Protein AF-A0A849QZ93-F1 (afdb_monomer)

Mean predicted aligned error: 6.98 Å

Sequence (83 aa):
LVIEYAQRMGLKGIALLAETSFPETLDIKACYAGLRKASELLGIEIDLSGIEKEARKFDEGFKKYLKEIQEKKSQEEDLSYIG

Radius of gyration: 20.71 Å; Cα contacts (8 Å, |Δi|>4): 37; chains: 1; bounding box: 50×25×57 Å

Secondary structure (DSSP, 8-state):
-HHHHHHHTT----------S-TTS--HHHHHHHHHHHHHHHT-----HHHHHHHHHHHHHHHHHHHHHHHHHHHHHHHHTT-

Structure (mmCIF, N/CA/C/O backbone):
data_AF-A0A849QZ93-F1
#
_entry.id   AF-A0A849QZ93-F1
#
loop_
_atom_site.group_PDB
_atom_site.id
_atom_site.type_symbol
_atom_site.label_atom_id
_atom_site.label_alt_id
_atom_site.label_comp_id
_atom_site.label_asym_id
_atom_site.label_entity_id
_atom_site.label_seq_id
_atom_site.pdbx_PDB_ins_code
_atom_site.Cartn_x
_atom_site.Cartn_y
_atom_site.Cartn_z
_atom_site.occupancy
_atom_site.B_iso_or_equiv
_atom_site.auth_seq_id
_atom_site.auth_comp_id
_atom_site.auth_asym_id
_atom_site.auth_atom_id
_atom_site.pdbx_PDB_model_num
ATOM 1 N N . LEU A 1 1 ? -23.213 3.483 -0.942 1.00 82.00 1 LEU A N 1
ATOM 2 C CA . LEU A 1 1 ? -24.146 2.419 -0.504 1.00 82.00 1 LEU A CA 1
ATOM 3 C C . LEU A 1 1 ? -23.683 1.680 0.759 1.00 82.00 1 LEU A C 1
ATOM 5 O O . LEU A 1 1 ? -24.409 1.727 1.737 1.00 82.00 1 LEU A O 1
ATOM 9 N N . VAL A 1 2 ? -22.504 1.034 0.794 1.00 90.75 2 VAL A N 1
ATOM 10 C CA . VAL A 1 2 ? -22.089 0.208 1.961 1.00 90.75 2 VAL A CA 1
ATOM 11 C C . VAL A 1 2 ? -21.845 1.028 3.234 1.00 90.75 2 VAL A C 1
ATOM 13 O O . VAL A 1 2 ? -22.386 0.692 4.281 1.00 90.75 2 VAL A O 1
ATOM 16 N N . ILE A 1 3 ? -21.087 2.128 3.150 1.00 92.50 3 ILE A N 1
ATOM 17 C CA . ILE A 1 3 ? -20.826 2.998 4.315 1.00 92.50 3 ILE A CA 1
ATOM 18 C C . ILE A 1 3 ? -22.125 3.615 4.852 1.00 92.50 3 ILE A C 1
ATOM 20 O O . ILE A 1 3 ? -22.352 3.645 6.056 1.00 92.50 3 ILE A O 1
ATOM 24 N N . GLU A 1 4 ? -23.009 4.043 3.952 1.00 91.75 4 GLU A N 1
ATOM 25 C CA . GLU A 1 4 ? -24.319 4.590 4.313 1.00 91.75 4 GLU A CA 1
ATOM 26 C C . GLU A 1 4 ? -25.208 3.539 4.999 1.00 91.75 4 GLU A C 1
ATOM 28 O O . GLU A 1 4 ? -25.839 3.821 6.016 1.00 91.75 4 GLU A O 1
ATOM 33 N N . TYR A 1 5 ? -25.231 2.307 4.482 1.00 94.06 5 TYR A N 1
ATOM 34 C CA . TYR A 1 5 ? -25.947 1.200 5.112 1.00 94.06 5 TYR A CA 1
ATOM 35 C C . TYR A 1 5 ? -25.395 0.892 6.510 1.00 94.06 5 TYR A C 1
ATOM 37 O O . TYR A 1 5 ? -26.166 0.761 7.459 1.00 94.06 5 TYR A O 1
ATOM 45 N N . ALA A 1 6 ? -24.068 0.849 6.658 1.00 93.81 6 ALA A N 1
ATOM 46 C CA . ALA A 1 6 ? -23.412 0.653 7.947 1.00 93.81 6 ALA A CA 1
ATOM 47 C C . ALA A 1 6 ? -23.831 1.733 8.959 1.00 93.81 6 ALA A C 1
ATOM 49 O O . ALA A 1 6 ? -24.213 1.411 10.084 1.00 93.81 6 ALA A O 1
ATOM 50 N N . GLN A 1 7 ? -23.878 2.997 8.531 1.00 94.44 7 GLN A N 1
ATOM 51 C CA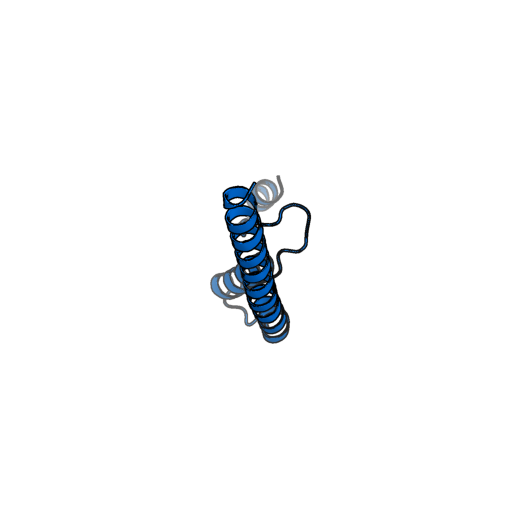 . GLN A 1 7 ? -24.330 4.107 9.368 1.00 94.44 7 GLN A CA 1
ATOM 52 C C . GLN A 1 7 ? -25.787 3.943 9.829 1.00 94.44 7 GLN A C 1
ATOM 54 O O . GLN A 1 7 ? -26.080 4.165 11.004 1.00 94.44 7 GLN A O 1
ATOM 59 N N . ARG A 1 8 ? -26.699 3.502 8.948 1.00 95.69 8 ARG A N 1
ATOM 60 C CA . ARG A 1 8 ? -28.104 3.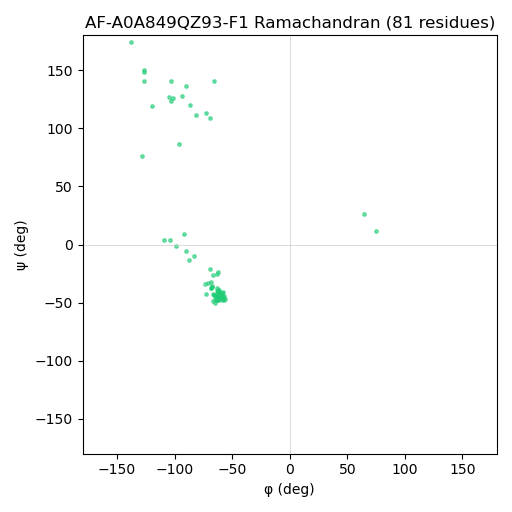211 9.312 1.00 95.69 8 ARG A CA 1
ATOM 61 C C . ARG A 1 8 ? -28.232 2.081 10.338 1.00 95.69 8 ARG A C 1
ATOM 63 O O . ARG A 1 8 ? -29.221 2.029 11.060 1.00 95.69 8 ARG A O 1
ATOM 70 N N . MET A 1 9 ? -27.233 1.205 10.418 1.00 96.50 9 MET A N 1
ATOM 71 C CA . MET A 1 9 ? -27.140 0.118 11.398 1.00 96.50 9 MET A CA 1
ATOM 72 C C . MET A 1 9 ? -26.376 0.504 12.672 1.00 96.50 9 MET A C 1
ATOM 74 O O . MET A 1 9 ? -26.087 -0.356 13.497 1.00 96.50 9 MET A O 1
ATOM 78 N N . GLY A 1 10 ? -26.040 1.7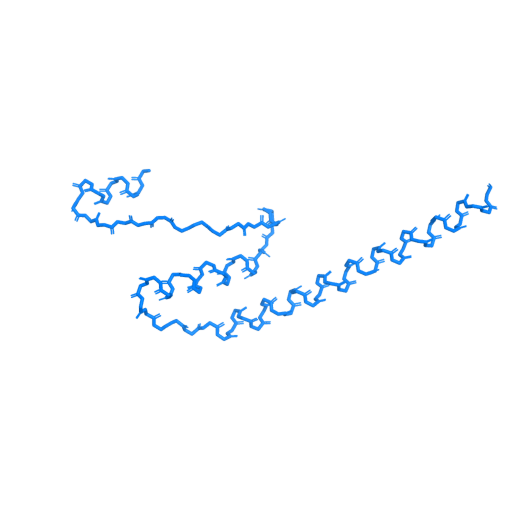86 12.852 1.00 96.12 10 GLY A N 1
ATOM 79 C CA . GLY A 1 10 ? -25.295 2.262 14.020 1.00 96.12 10 GLY A CA 1
ATOM 80 C C . GLY A 1 10 ? -23.803 1.912 13.993 1.00 96.12 10 GLY A C 1
ATOM 81 O O . GLY A 1 10 ? -23.116 2.085 14.998 1.00 96.12 10 GLY A O 1
ATOM 82 N N . LEU A 1 11 ? -23.284 1.441 12.856 1.00 95.12 11 LEU A N 1
ATOM 83 C CA . LEU A 1 11 ? -21.867 1.144 12.673 1.00 95.12 11 LEU A CA 1
ATOM 84 C C . LEU A 1 11 ? -21.131 2.377 12.147 1.00 95.12 11 LEU A C 1
ATOM 86 O O . LEU A 1 11 ? -21.579 3.053 11.220 1.00 95.12 11 LEU A O 1
ATOM 90 N N . LYS A 1 12 ? -19.952 2.647 12.713 1.00 89.62 12 LYS A N 1
ATOM 91 C CA . LYS A 1 12 ? -19.027 3.650 12.180 1.00 89.62 12 LYS A CA 1
ATOM 92 C C . LYS A 1 12 ? -18.156 2.988 11.119 1.00 89.62 12 LYS A C 1
ATOM 94 O O . LYS A 1 12 ? -17.441 2.039 11.420 1.00 89.62 12 LYS A O 1
ATOM 99 N N . GLY A 1 13 ? -18.226 3.490 9.891 1.00 89.69 13 GLY A N 1
ATOM 100 C CA . GLY A 1 13 ? -17.419 3.014 8.773 1.00 89.69 13 GLY A CA 1
ATOM 101 C C . GLY A 1 13 ? -16.664 4.158 8.113 1.00 89.69 13 GLY A C 1
ATOM 102 O O . GLY A 1 13 ? -17.139 5.292 8.094 1.00 89.69 13 GLY A O 1
ATOM 103 N N . ILE A 1 14 ? -15.503 3.844 7.550 1.00 90.94 14 ILE A N 1
ATOM 104 C CA . ILE A 1 14 ? -14.732 4.746 6.693 1.00 90.94 14 ILE A CA 1
ATOM 105 C C . ILE A 1 14 ? -14.421 4.034 5.379 1.00 90.94 14 ILE A C 1
ATOM 107 O O . ILE A 1 14 ? -14.257 2.814 5.355 1.00 90.94 14 ILE A O 1
ATOM 111 N N . ALA A 1 15 ? -14.342 4.792 4.289 1.00 92.19 15 ALA A N 1
ATOM 112 C CA . ALA A 1 15 ? -13.827 4.302 3.018 1.00 92.19 15 ALA A CA 1
ATOM 113 C C . ALA A 1 15 ? -12.410 4.844 2.826 1.00 92.19 15 ALA A C 1
ATOM 115 O O . ALA A 1 15 ? -12.199 6.055 2.864 1.00 92.19 15 ALA A O 1
ATOM 116 N N . LEU A 1 16 ? -11.453 3.942 2.628 1.00 93.44 16 LEU A N 1
ATOM 117 C CA . LEU A 1 16 ? -10.081 4.283 2.275 1.00 93.44 16 LEU A CA 1
ATOM 118 C C . LEU A 1 16 ? -9.902 4.069 0.778 1.00 93.44 16 LEU A C 1
ATOM 120 O O . LEU A 1 16 ? -10.189 2.990 0.265 1.00 93.44 16 LEU A O 1
ATOM 124 N N . LEU A 1 17 ? -9.431 5.106 0.095 1.00 93.62 17 LEU A N 1
ATOM 125 C CA . LEU A 1 17 ? -9.115 5.071 -1.325 1.00 93.62 17 LEU A CA 1
ATOM 126 C C . LEU A 1 17 ? -7.630 5.383 -1.472 1.00 93.62 17 LEU A C 1
ATOM 128 O O . LEU A 1 17 ? -7.175 6.442 -1.043 1.00 93.62 17 LEU A O 1
ATOM 132 N N . ALA A 1 18 ? -6.883 4.441 -2.039 1.00 94.25 18 ALA A N 1
ATOM 133 C CA . ALA A 1 18 ? -5.506 4.666 -2.446 1.00 94.25 18 ALA A CA 1
ATOM 134 C C . ALA A 1 18 ? -5.505 5.076 -3.920 1.00 94.25 18 ALA A C 1
ATOM 136 O O . ALA A 1 18 ? -6.104 4.398 -4.754 1.00 94.25 18 ALA A O 1
ATOM 137 N N . GLU A 1 19 ? -4.856 6.195 -4.226 1.00 93.50 19 GLU A N 1
ATOM 138 C CA . GLU A 1 19 ? -4.659 6.631 -5.604 1.00 93.50 19 GLU A CA 1
ATOM 139 C C . GLU A 1 19 ? -3.744 5.646 -6.339 1.00 93.50 19 GLU A C 1
ATOM 141 O O . GLU A 1 19 ? -2.774 5.144 -5.767 1.00 93.50 19 GLU A O 1
ATO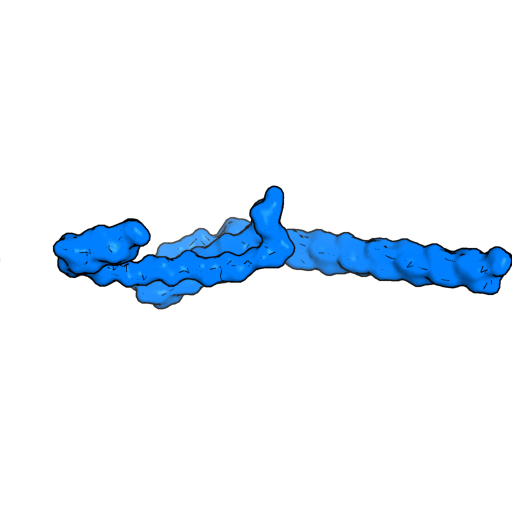M 146 N N . THR A 1 20 ? -4.060 5.373 -7.603 1.00 93.44 20 THR A N 1
ATOM 147 C CA . THR A 1 20 ? -3.258 4.514 -8.474 1.00 93.44 20 THR A CA 1
ATOM 148 C C . THR A 1 20 ? -2.913 5.238 -9.765 1.00 93.44 20 THR A C 1
ATOM 150 O O . THR A 1 20 ? -3.743 5.945 -10.336 1.00 93.44 20 THR A O 1
ATOM 153 N N . SER A 1 21 ? -1.685 5.036 -10.242 1.00 88.12 21 SER A N 1
ATOM 154 C CA . SER A 1 21 ? -1.252 5.513 -11.562 1.00 88.12 21 SER A CA 1
ATOM 155 C C . SER A 1 21 ? -1.500 4.489 -12.675 1.00 88.12 21 SER A C 1
ATOM 157 O O . SER A 1 21 ? -1.273 4.796 -13.844 1.00 88.12 21 SER A O 1
ATOM 159 N N . PHE A 1 22 ? -1.961 3.281 -12.332 1.00 87.12 22 PHE A N 1
ATOM 160 C CA . PHE A 1 22 ? -2.118 2.161 -13.257 1.00 87.12 22 PHE A CA 1
ATOM 161 C C . PHE A 1 22 ? -3.531 1.566 -13.159 1.00 87.12 22 PHE A C 1
ATOM 163 O O . PHE A 1 22 ? -3.722 0.510 -12.568 1.00 87.12 22 PHE A O 1
ATOM 170 N N . PRO A 1 23 ? -4.549 2.225 -13.735 1.00 83.44 23 PRO A N 1
ATOM 171 C CA . PRO A 1 23 ? -5.945 1.814 -13.567 1.00 83.44 23 PRO A CA 1
ATOM 172 C C . PRO A 1 23 ? -6.276 0.455 -14.203 1.00 83.44 23 PRO A C 1
ATOM 174 O O . PRO A 1 23 ? -7.204 -0.215 -13.761 1.00 83.44 23 PRO A O 1
ATOM 177 N N . GLU A 1 24 ? -5.532 0.043 -15.232 1.00 90.50 24 GLU A N 1
ATOM 178 C CA . GLU A 1 24 ? -5.771 -1.214 -15.957 1.00 90.50 24 GLU A CA 1
ATOM 179 C C . GLU A 1 24 ? -4.853 -2.362 -15.517 1.00 90.50 24 GLU A C 1
ATOM 181 O O . GLU A 1 24 ? -4.956 -3.473 -16.036 1.00 90.50 24 GLU A O 1
ATOM 186 N N . THR A 1 25 ? -3.937 -2.123 -14.575 1.00 87.56 25 THR A N 1
ATOM 187 C CA . THR A 1 25 ? -2.979 -3.141 -14.127 1.00 87.56 25 THR A CA 1
ATOM 188 C C . THR A 1 25 ? -2.808 -3.123 -12.610 1.00 87.56 25 THR A C 1
ATOM 190 O O . THR A 1 25 ? -3.395 -2.315 -11.895 1.00 87.56 25 THR A O 1
ATOM 193 N N . LEU A 1 26 ? -2.046 -4.081 -12.080 1.00 86.19 26 LEU A N 1
ATOM 194 C CA . LEU A 1 26 ? -1.790 -4.154 -10.647 1.00 86.19 26 LEU A CA 1
ATOM 195 C C . LEU A 1 26 ? -0.820 -3.046 -10.211 1.00 86.19 26 LEU A C 1
ATOM 197 O O . LEU A 1 26 ? 0.373 -3.110 -10.507 1.00 86.19 26 LEU A O 1
ATOM 201 N N . ASP A 1 27 ? -1.317 -2.098 -9.417 1.00 92.12 27 ASP A N 1
ATOM 202 C CA . ASP A 1 27 ? -0.501 -1.108 -8.711 1.00 92.12 27 ASP A CA 1
ATOM 203 C C . ASP A 1 27 ? -0.214 -1.560 -7.275 1.00 92.12 27 ASP A C 1
ATOM 205 O O . ASP A 1 27 ? -0.911 -1.226 -6.310 1.00 92.12 27 ASP A O 1
ATOM 209 N N . ILE A 1 28 ? 0.850 -2.348 -7.128 1.00 94.38 28 ILE A N 1
ATOM 210 C CA . ILE A 1 28 ? 1.248 -2.905 -5.832 1.00 94.38 28 ILE A CA 1
ATOM 211 C C . ILE A 1 28 ? 1.630 -1.813 -4.814 1.00 94.38 28 ILE A C 1
ATOM 213 O O . ILE A 1 28 ? 1.489 -2.015 -3.606 1.00 94.38 28 ILE A O 1
ATOM 217 N N . LYS A 1 29 ? 2.070 -0.633 -5.281 1.00 94.81 29 LYS A N 1
ATOM 218 C CA . LYS A 1 29 ? 2.421 0.502 -4.416 1.00 94.81 29 LYS A CA 1
ATOM 219 C C . LYS A 1 29 ? 1.165 1.133 -3.822 1.00 94.81 29 LYS A C 1
ATOM 221 O O . LYS A 1 29 ? 1.148 1.406 -2.620 1.00 94.81 29 LYS A O 1
ATOM 226 N N . ALA A 1 30 ? 0.114 1.303 -4.624 1.00 95.00 30 ALA A N 1
ATOM 227 C CA . ALA A 1 30 ? -1.185 1.768 -4.144 1.00 95.00 30 ALA A CA 1
ATOM 228 C C . ALA A 1 30 ? -1.785 0.793 -3.115 1.00 95.00 30 ALA A C 1
ATOM 230 O O . ALA A 1 30 ? -2.222 1.214 -2.041 1.00 95.00 30 ALA A O 1
ATOM 231 N N . CYS A 1 31 ? -1.721 -0.518 -3.382 1.00 94.31 31 CYS A N 1
ATOM 232 C CA . CYS A 1 31 ? -2.155 -1.542 -2.426 1.00 94.31 31 CYS A CA 1
ATOM 233 C C . CYS A 1 31 ? -1.384 -1.463 -1.098 1.00 94.31 31 CYS A C 1
ATOM 235 O O . CYS A 1 31 ? -1.999 -1.447 -0.030 1.00 94.31 31 CYS A O 1
ATOM 237 N N . TYR A 1 32 ? -0.050 -1.370 -1.153 1.00 96.25 32 TYR A N 1
ATOM 238 C CA . TYR A 1 32 ? 0.792 -1.233 0.038 1.00 96.25 32 TYR A CA 1
ATOM 239 C C . TYR A 1 32 ? 0.436 0.012 0.857 1.00 96.25 32 TYR A C 1
ATOM 241 O O . TYR A 1 32 ? 0.264 -0.079 2.073 1.00 96.25 32 TYR A O 1
ATOM 249 N N . ALA A 1 33 ? 0.266 1.162 0.198 1.00 95.62 33 ALA A N 1
ATOM 250 C CA . ALA A 1 33 ? -0.103 2.412 0.855 1.00 95.62 33 ALA A CA 1
ATOM 251 C C . ALA A 1 33 ? -1.465 2.314 1.562 1.00 95.62 33 ALA A C 1
ATOM 253 O O . ALA A 1 33 ? -1.595 2.732 2.716 1.00 95.62 33 ALA A O 1
ATOM 254 N N . GLY A 1 34 ? -2.460 1.710 0.904 1.00 95.81 34 GLY A N 1
ATOM 255 C CA . GLY A 1 34 ? -3.787 1.485 1.478 1.00 95.81 34 GLY A CA 1
ATOM 256 C C . GLY A 1 34 ? -3.756 0.580 2.714 1.00 95.81 34 GLY A C 1
ATOM 257 O O . GLY A 1 34 ? -4.319 0.937 3.749 1.00 95.81 34 GLY A O 1
ATOM 258 N N . LEU A 1 35 ? -3.055 -0.558 2.638 1.00 95.94 35 LEU A N 1
ATOM 259 C CA . LEU A 1 35 ? -2.940 -1.509 3.752 1.00 95.94 35 LEU A CA 1
ATOM 260 C C . LEU A 1 35 ? -2.175 -0.929 4.939 1.00 95.94 35 LEU A C 1
ATOM 262 O O . LEU A 1 35 ? -2.622 -1.057 6.080 1.00 95.94 35 LEU A O 1
ATOM 266 N N . ARG A 1 36 ? -1.066 -0.232 4.675 1.00 96.56 36 ARG A N 1
ATOM 267 C CA . ARG A 1 36 ? -0.334 0.501 5.709 1.00 96.56 36 ARG A CA 1
ATOM 268 C C . ARG A 1 36 ? -1.248 1.502 6.406 1.00 96.56 36 ARG A C 1
ATOM 270 O O . ARG A 1 36 ? -1.288 1.537 7.633 1.00 96.56 36 ARG A O 1
ATOM 277 N N . LYS A 1 37 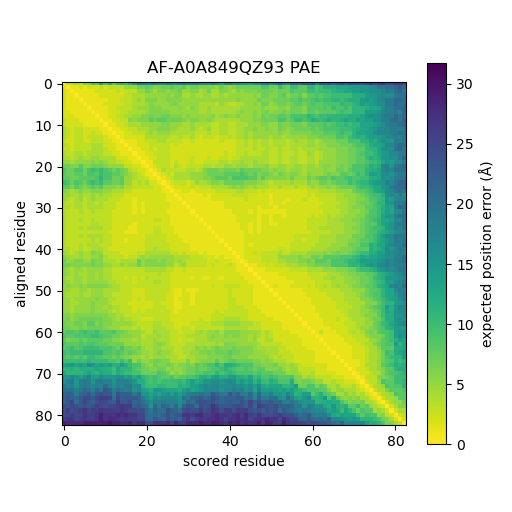? -2.028 2.279 5.644 1.00 96.56 37 LYS A N 1
ATOM 278 C CA . LYS A 1 37 ? -2.918 3.274 6.246 1.00 96.56 37 LYS A CA 1
ATOM 279 C C . LYS A 1 37 ? -4.052 2.642 7.051 1.00 96.56 37 LYS A C 1
ATOM 281 O O . LYS A 1 37 ? -4.421 3.174 8.095 1.00 96.56 37 LYS A O 1
ATOM 286 N N . ALA A 1 38 ? -4.577 1.506 6.598 1.00 95.44 38 ALA A N 1
ATOM 287 C CA . ALA A 1 38 ? -5.570 0.740 7.341 1.00 95.44 38 ALA A CA 1
ATOM 288 C C . ALA A 1 38 ? -5.007 0.213 8.673 1.00 95.44 38 ALA A C 1
ATOM 290 O O . ALA A 1 38 ? -5.656 0.380 9.702 1.00 95.44 38 ALA A O 1
ATOM 291 N N . SER A 1 39 ? -3.791 -0.349 8.669 1.00 96.12 39 SER A N 1
ATOM 292 C CA . SER A 1 39 ? -3.082 -0.786 9.883 1.00 96.12 39 SER A CA 1
ATOM 293 C C . SER A 1 39 ? -2.907 0.365 10.881 1.00 96.12 39 SER A C 1
ATOM 295 O O . SER A 1 39 ? -3.294 0.227 12.041 1.00 96.12 39 SER A O 1
ATOM 297 N N . GLU A 1 40 ? -2.441 1.530 10.412 1.00 95.75 40 GLU A N 1
ATOM 298 C CA . GLU A 1 40 ? -2.285 2.739 11.235 1.00 95.75 40 GLU A CA 1
ATOM 299 C C . GLU A 1 40 ? -3.612 3.205 11.860 1.00 95.75 40 GLU A C 1
ATOM 301 O O . GLU A 1 40 ? -3.660 3.527 13.044 1.00 95.75 40 GLU A O 1
ATOM 306 N N . LEU A 1 41 ? -4.694 3.258 11.075 1.00 95.44 41 LEU A N 1
ATOM 307 C CA . LEU A 1 41 ? -5.988 3.782 11.532 1.00 95.44 41 LEU A CA 1
ATOM 308 C C . LEU A 1 41 ? -6.717 2.842 12.492 1.00 95.44 41 LEU A C 1
ATOM 310 O O . LEU A 1 41 ? -7.436 3.308 13.374 1.00 95.44 41 LEU A O 1
ATOM 314 N N . LEU A 1 42 ? -6.563 1.534 12.300 1.00 93.12 42 LEU A N 1
ATOM 315 C CA . LEU A 1 42 ? -7.202 0.520 13.134 1.00 93.12 42 LEU A CA 1
ATOM 316 C C . LEU A 1 42 ? -6.358 0.157 14.363 1.00 93.12 42 LEU A C 1
ATOM 318 O O . LEU A 1 42 ? -6.873 -0.498 15.266 1.00 93.12 42 LEU A O 1
ATOM 322 N N . GLY A 1 43 ? -5.084 0.565 14.405 1.00 94.50 43 GLY A N 1
ATOM 323 C CA . GLY A 1 43 ? -4.156 0.186 15.471 1.00 94.50 43 GLY A CA 1
ATOM 324 C C . GLY A 1 43 ? -3.874 -1.319 15.503 1.00 94.50 43 GLY A C 1
ATOM 325 O O . GLY A 1 43 ? -3.582 -1.861 16.566 1.00 94.50 43 GLY A O 1
ATOM 326 N N . ILE A 1 44 ? -4.006 -1.998 14.359 1.00 95.88 44 ILE A N 1
ATOM 327 C CA . ILE A 1 44 ? -3.747 -3.435 14.215 1.00 95.88 44 ILE A CA 1
ATOM 328 C C . ILE A 1 44 ? -2.400 -3.652 13.541 1.00 95.88 44 ILE A C 1
ATOM 330 O O . ILE A 1 44 ? -2.054 -2.951 12.588 1.00 95.88 44 ILE A O 1
ATOM 334 N N . GLU A 1 45 ? -1.657 -4.650 14.002 1.00 94.38 45 GLU A N 1
ATOM 335 C CA . GLU A 1 45 ? -0.403 -5.046 13.374 1.00 94.38 45 GLU A CA 1
ATOM 336 C C . GLU A 1 45 ? -0.705 -5.950 12.176 1.00 94.38 45 GLU A C 1
ATOM 338 O O . GLU A 1 45 ? -1.210 -7.064 12.321 1.00 94.38 45 GLU A O 1
ATOM 343 N N . ILE A 1 46 ? -0.447 -5.436 10.975 1.00 95.25 46 ILE A N 1
ATOM 344 C CA . ILE A 1 46 ? -0.511 -6.206 9.735 1.00 95.25 46 ILE A CA 1
ATOM 345 C C . ILE A 1 46 ? 0.931 -6.465 9.314 1.00 95.25 46 ILE A C 1
ATOM 347 O O . ILE A 1 46 ? 1.707 -5.519 9.183 1.00 95.25 46 ILE A O 1
ATOM 351 N N . ASP A 1 47 ? 1.292 -7.725 9.071 1.00 96.62 47 ASP A N 1
ATOM 352 C CA . ASP A 1 47 ? 2.573 -8.031 8.436 1.00 96.62 47 ASP A CA 1
ATOM 353 C C . ASP A 1 47 ? 2.533 -7.572 6.972 1.00 96.62 47 ASP A C 1
ATOM 355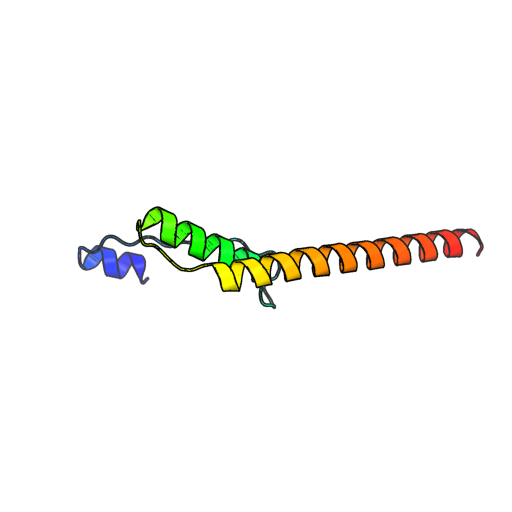 O O . ASP A 1 47 ? 1.830 -8.137 6.131 1.00 96.62 47 ASP A O 1
ATOM 359 N N . LEU A 1 48 ? 3.284 -6.512 6.680 1.00 97.06 48 LEU A N 1
ATOM 360 C CA . LEU A 1 48 ? 3.387 -5.917 5.349 1.00 97.06 48 LEU A CA 1
ATOM 361 C C . LEU A 1 48 ? 4.701 -6.270 4.641 1.00 97.06 48 LEU A C 1
ATOM 363 O O . LEU A 1 48 ? 4.937 -5.789 3.534 1.00 97.06 48 LEU A O 1
ATOM 367 N N . SER A 1 49 ? 5.553 -7.108 5.236 1.00 97.31 49 SER A N 1
ATOM 368 C CA . SER A 1 49 ? 6.906 -7.379 4.733 1.00 97.31 49 SER A CA 1
ATOM 369 C C . SER A 1 49 ? 6.917 -7.926 3.298 1.00 97.31 49 SER A C 1
ATOM 371 O O . SER A 1 49 ? 7.724 -7.507 2.462 1.00 97.31 49 SER A O 1
ATOM 373 N N . GLY A 1 50 ? 5.981 -8.824 2.978 1.00 96.88 50 GLY A N 1
ATOM 374 C CA . GLY A 1 50 ? 5.849 -9.410 1.645 1.00 96.88 50 GLY A CA 1
ATOM 375 C C . GLY A 1 50 ? 5.474 -8.380 0.579 1.00 96.88 50 GLY A C 1
ATOM 376 O O . GLY A 1 50 ? 6.143 -8.278 -0.450 1.00 96.88 50 GLY A O 1
ATOM 377 N N . ILE A 1 51 ? 4.436 -7.580 0.838 1.00 96.12 51 ILE A N 1
ATOM 378 C CA . ILE A 1 51 ? 3.976 -6.567 -0.118 1.00 96.12 51 ILE A CA 1
ATOM 379 C C . ILE A 1 51 ? 4.967 -5.404 -0.236 1.00 96.12 51 ILE A C 1
ATOM 381 O O . ILE A 1 51 ? 5.162 -4.881 -1.329 1.00 96.12 51 ILE A O 1
ATOM 385 N N . GLU A 1 52 ? 5.656 -5.042 0.848 1.00 97.06 52 GLU A N 1
ATOM 386 C CA . GLU A 1 52 ? 6.711 -4.031 0.820 1.00 97.06 52 GLU A CA 1
ATOM 387 C C . GLU A 1 52 ? 7.849 -4.451 -0.121 1.00 97.06 52 GLU A C 1
ATOM 389 O O . GLU A 1 52 ? 8.323 -3.649 -0.929 1.00 97.06 52 GLU A O 1
ATOM 394 N N . LYS A 1 53 ? 8.266 -5.722 -0.065 1.00 97.25 53 LYS A N 1
ATOM 395 C CA . LYS A 1 53 ? 9.296 -6.261 -0.960 1.00 97.25 53 LYS A CA 1
ATOM 396 C C . LYS A 1 53 ? 8.878 -6.172 -2.428 1.00 97.25 53 LYS A C 1
ATOM 398 O O . LYS A 1 53 ? 9.681 -5.754 -3.261 1.00 97.25 53 LYS A O 1
ATOM 403 N N . GLU A 1 54 ? 7.639 -6.537 -2.748 1.00 95.94 54 GLU A N 1
ATOM 404 C CA . GLU A 1 54 ? 7.126 -6.441 -4.120 1.00 95.94 54 GLU A CA 1
ATOM 405 C C . GLU A 1 54 ? 6.959 -4.985 -4.574 1.00 95.94 54 GLU A C 1
ATOM 407 O O . GLU A 1 54 ? 7.312 -4.651 -5.704 1.00 95.94 54 GLU A O 1
ATOM 412 N N . ALA A 1 55 ? 6.538 -4.084 -3.683 1.00 94.75 55 ALA A N 1
ATOM 413 C CA . ALA A 1 55 ? 6.461 -2.655 -3.973 1.00 94.75 55 ALA A CA 1
ATOM 414 C C . ALA A 1 55 ? 7.832 -2.044 -4.301 1.00 94.75 55 ALA A C 1
ATOM 416 O O . ALA A 1 55 ? 7.937 -1.237 -5.226 1.00 94.75 55 ALA A O 1
ATOM 417 N N . ARG A 1 56 ? 8.893 -2.462 -3.597 1.00 95.25 56 ARG A N 1
ATOM 418 C CA . ARG A 1 56 ? 10.272 -2.043 -3.899 1.00 95.25 56 ARG A CA 1
ATOM 419 C C . ARG A 1 56 ? 10.737 -2.553 -5.263 1.00 95.25 56 ARG A C 1
ATOM 421 O O . ARG A 1 56 ? 11.225 -1.759 -6.062 1.00 95.25 56 ARG A O 1
ATOM 428 N N . LYS A 1 57 ? 10.520 -3.837 -5.568 1.00 94.81 57 LYS A N 1
ATOM 429 C CA . LYS A 1 57 ? 10.854 -4.410 -6.886 1.00 94.81 57 LYS A CA 1
ATOM 430 C C . LYS A 1 57 ? 10.128 -3.700 -8.025 1.00 94.81 57 LYS A C 1
ATOM 432 O O . LYS A 1 57 ? 10.727 -3.442 -9.066 1.00 94.81 57 LYS A O 1
ATOM 437 N N . PHE A 1 58 ? 8.846 -3.390 -7.831 1.00 92.44 58 PHE A N 1
ATOM 438 C CA . PHE A 1 58 ? 8.059 -2.656 -8.814 1.00 92.44 58 PHE A CA 1
ATOM 439 C C . PHE A 1 58 ? 8.650 -1.266 -9.068 1.00 92.44 58 PHE A C 1
ATOM 441 O O . PHE A 1 58 ? 8.838 -0.885 -10.219 1.00 92.44 58 PHE A O 1
ATOM 448 N N . ASP A 1 59 ? 8.999 -0.530 -8.010 1.00 90.81 59 ASP A N 1
ATOM 449 C CA . ASP A 1 59 ? 9.600 0.803 -8.129 1.00 90.81 59 ASP A CA 1
ATOM 450 C C . ASP A 1 59 ? 10.953 0.772 -8.862 1.00 90.81 59 ASP A C 1
ATOM 452 O O . ASP A 1 59 ? 11.208 1.596 -9.742 1.00 90.81 59 ASP A O 1
ATOM 456 N N . GLU A 1 60 ? 11.802 -0.208 -8.550 1.00 93.50 60 GLU A N 1
ATOM 457 C CA . GLU A 1 60 ? 13.090 -0.417 -9.222 1.00 93.50 60 GLU A CA 1
ATOM 458 C C . GLU A 1 60 ? 12.918 -0.772 -10.705 1.00 93.50 60 GLU A C 1
ATOM 460 O O . GLU A 1 60 ? 13.557 -0.165 -11.570 1.00 93.50 60 GLU A O 1
ATOM 465 N N . GLY A 1 61 ? 12.025 -1.717 -11.012 1.00 91.06 61 GLY A N 1
ATOM 466 C CA . GLY A 1 61 ? 11.708 -2.107 -12.385 1.00 91.06 61 GLY A CA 1
ATOM 467 C C . GLY A 1 61 ? 11.134 -0.945 -13.195 1.00 91.06 61 GLY A C 1
ATOM 468 O O . GLY A 1 61 ? 11.545 -0.718 -14.333 1.00 91.06 61 GLY A O 1
ATOM 469 N N . PHE A 1 62 ? 10.251 -0.154 -12.584 1.00 89.50 62 PHE A N 1
ATOM 470 C CA . PHE A 1 62 ? 9.648 1.012 -13.217 1.00 89.50 62 PHE A CA 1
ATOM 471 C C . PHE A 1 62 ? 10.679 2.107 -13.514 1.00 89.50 62 PHE A C 1
ATOM 473 O O . PHE A 1 62 ? 10.713 2.639 -14.622 1.00 89.50 62 PHE A O 1
ATOM 480 N N . LYS A 1 63 ? 11.588 2.401 -12.575 1.00 91.31 63 LYS A N 1
ATOM 481 C CA . LYS A 1 63 ? 12.700 3.341 -12.801 1.00 91.31 63 LYS A CA 1
ATOM 482 C C . LYS A 1 63 ? 13.597 2.905 -13.954 1.00 91.31 63 LYS A C 1
ATOM 484 O O . LYS A 1 63 ? 13.982 3.737 -14.774 1.00 91.31 63 LYS A O 1
ATOM 489 N N . LYS A 1 64 ? 13.917 1.610 -14.031 1.00 93.31 64 LYS A N 1
ATOM 490 C CA . LYS A 1 64 ? 14.717 1.059 -15.128 1.00 93.31 64 LYS A CA 1
ATOM 491 C C . LYS A 1 64 ? 14.003 1.223 -16.471 1.00 93.31 64 LYS A C 1
ATOM 493 O O . LYS A 1 64 ? 14.601 1.730 -17.412 1.00 93.31 64 LYS A O 1
ATOM 498 N N . TYR A 1 65 ? 12.722 0.872 -16.528 1.00 90.12 65 TYR A N 1
ATOM 499 C CA . TYR A 1 65 ? 11.898 1.025 -17.725 1.00 90.12 65 TYR A CA 1
ATOM 500 C C . TYR A 1 65 ? 11.830 2.480 -18.214 1.00 90.12 65 TYR A C 1
ATOM 502 O O . TYR A 1 65 ? 12.024 2.748 -19.399 1.00 90.12 65 TYR A O 1
ATOM 510 N N . LEU A 1 66 ? 11.621 3.438 -17.305 1.00 89.94 66 LEU A N 1
ATOM 511 C CA . LEU A 1 66 ? 11.612 4.861 -17.656 1.00 89.94 66 LEU A CA 1
ATOM 512 C C . LEU A 1 66 ? 12.958 5.327 -18.218 1.00 89.94 66 LEU A C 1
ATOM 514 O O . LEU A 1 66 ? 12.984 6.076 -19.194 1.00 89.94 66 LEU A O 1
ATOM 518 N N . LYS A 1 67 ? 14.066 4.859 -17.634 1.00 92.94 67 LYS A N 1
ATOM 519 C CA . LYS A 1 67 ? 15.412 5.161 -18.123 1.00 92.94 67 LYS A CA 1
ATOM 520 C C . LYS A 1 67 ? 15.626 4.625 -19.542 1.00 92.94 67 LYS A C 1
ATOM 522 O O . LYS A 1 67 ? 16.102 5.363 -20.396 1.00 92.94 67 LYS A O 1
ATOM 527 N N . GLU A 1 68 ? 15.210 3.389 -19.814 1.00 93.38 68 GLU A N 1
ATOM 528 C CA . GLU A 1 68 ? 15.306 2.783 -21.150 1.00 93.38 68 GLU A CA 1
ATOM 529 C C . GLU A 1 68 ? 14.474 3.543 -22.197 1.00 93.38 68 GLU A C 1
ATOM 531 O O . GLU A 1 68 ? 14.926 3.731 -23.325 1.00 93.38 68 GLU A O 1
ATOM 536 N N . ILE A 1 69 ? 13.274 4.020 -21.841 1.00 90.94 69 ILE A N 1
ATOM 537 C CA . ILE A 1 69 ? 12.474 4.874 -22.735 1.00 90.94 69 ILE A CA 1
ATOM 538 C C . ILE A 1 69 ? 13.202 6.184 -23.031 1.00 90.94 69 ILE A C 1
ATOM 540 O O . ILE A 1 69 ? 13.213 6.634 -24.176 1.00 90.94 69 ILE A O 1
ATOM 544 N N . GLN A 1 70 ? 13.776 6.813 -22.006 1.00 88.06 70 GLN A N 1
ATOM 545 C CA . GLN A 1 70 ? 14.469 8.086 -22.158 1.00 88.06 70 GLN A CA 1
ATOM 546 C C . GLN A 1 70 ? 15.705 7.945 -23.054 1.00 88.06 70 GLN A C 1
ATOM 548 O O . GLN A 1 70 ?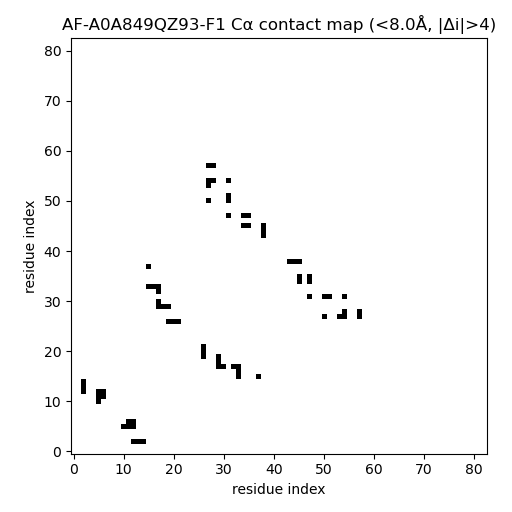 15.884 8.746 -23.965 1.00 88.06 70 GLN A O 1
ATOM 553 N N . GLU A 1 71 ? 16.505 6.896 -22.853 1.00 90.25 71 GLU A N 1
ATOM 554 C CA . GLU A 1 71 ? 17.680 6.602 -23.682 1.00 90.25 71 GLU A CA 1
ATOM 555 C C . GLU A 1 71 ? 17.299 6.335 -25.147 1.00 90.25 71 GLU A C 1
ATOM 557 O O . GLU A 1 71 ? 17.957 6.848 -26.051 1.00 90.25 71 GLU A O 1
ATOM 562 N N . LYS A 1 72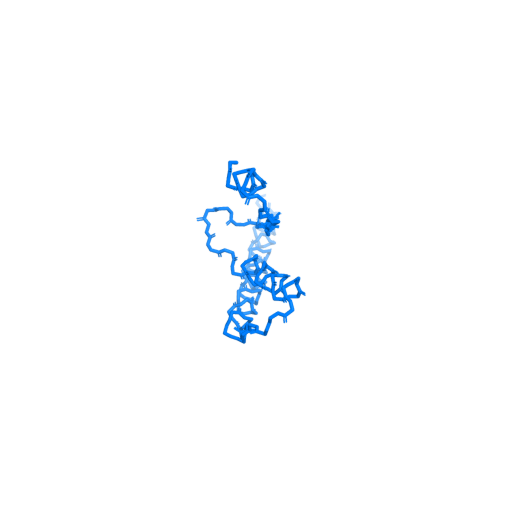 ? 16.207 5.597 -25.400 1.00 87.12 72 LYS A N 1
ATOM 563 C CA . LYS A 1 72 ? 15.702 5.369 -26.766 1.00 87.12 72 LYS A CA 1
ATOM 564 C C . LYS A 1 72 ? 15.250 6.659 -27.445 1.00 87.12 72 LYS A C 1
ATOM 566 O O . LYS A 1 72 ? 15.596 6.881 -28.600 1.00 87.12 72 LYS A O 1
ATOM 571 N N . LYS A 1 73 ? 14.519 7.519 -26.729 1.00 80.44 73 LYS A N 1
ATOM 572 C CA . LYS A 1 73 ? 14.074 8.815 -27.262 1.00 80.44 73 LYS A CA 1
ATOM 573 C C . LYS A 1 73 ? 15.248 9.714 -27.645 1.00 80.44 73 LYS A C 1
ATOM 575 O O . LYS A 1 73 ? 15.223 10.296 -28.720 1.00 80.44 73 LYS A O 1
ATOM 580 N N . SER A 1 74 ? 16.289 9.786 -26.815 1.00 76.06 74 SER A N 1
ATOM 581 C CA . SER A 1 74 ? 17.480 10.583 -27.138 1.00 76.06 74 SER A CA 1
ATOM 582 C C . SER A 1 74 ? 18.217 10.069 -28.381 1.00 76.06 74 SER A C 1
ATOM 584 O O . SER A 1 74 ? 18.665 10.871 -29.190 1.00 76.06 74 SER A O 1
ATOM 586 N N . GLN A 1 75 ? 18.291 8.749 -28.590 1.00 73.06 75 GLN A N 1
ATOM 587 C CA . GLN A 1 75 ? 18.887 8.186 -29.811 1.00 73.06 75 GLN A CA 1
ATOM 588 C C . GLN A 1 75 ? 18.061 8.484 -31.074 1.00 73.06 75 GLN A C 1
ATOM 590 O O . GLN A 1 75 ? 18.636 8.717 -32.136 1.00 73.06 75 GLN A O 1
ATOM 595 N N . GLU A 1 76 ? 16.728 8.489 -30.982 1.00 69.62 76 GLU A N 1
ATOM 596 C CA . GLU A 1 76 ? 15.846 8.858 -32.102 1.00 69.62 76 GLU A CA 1
ATOM 597 C C . GLU A 1 76 ? 15.942 10.352 -32.462 1.00 69.62 76 GLU A C 1
ATOM 599 O O . GLU A 1 76 ? 15.916 10.706 -33.645 1.00 69.62 76 GLU A O 1
ATOM 604 N N . GLU A 1 77 ? 16.091 11.231 -31.466 1.00 67.62 77 GLU A N 1
ATOM 605 C CA . GLU A 1 77 ? 16.308 12.669 -31.676 1.00 67.62 77 GLU A CA 1
ATOM 606 C C . GLU A 1 77 ? 17.667 12.950 -32.340 1.00 67.62 77 GLU A C 1
ATOM 608 O O . GLU A 1 77 ? 17.723 13.720 -33.301 1.00 67.62 77 GLU A O 1
ATOM 613 N N . ASP A 1 78 ? 18.736 12.268 -31.910 1.00 61.16 78 ASP A N 1
ATOM 614 C CA . ASP A 1 78 ? 20.065 12.389 -32.523 1.00 61.16 78 ASP A CA 1
ATOM 615 C C . ASP A 1 78 ? 20.072 11.908 -33.984 1.00 61.16 78 ASP A C 1
ATOM 617 O O . ASP A 1 78 ? 20.674 12.553 -34.841 1.00 61.16 78 ASP A O 1
ATOM 621 N N . LEU A 1 79 ? 19.367 10.814 -34.304 1.00 61.03 79 LEU A N 1
ATOM 622 C CA . LEU A 1 79 ? 19.235 10.303 -35.677 1.00 61.03 79 LEU A CA 1
ATOM 623 C C . LEU A 1 79 ? 18.401 11.224 -36.579 1.00 61.03 79 LEU A C 1
ATOM 625 O 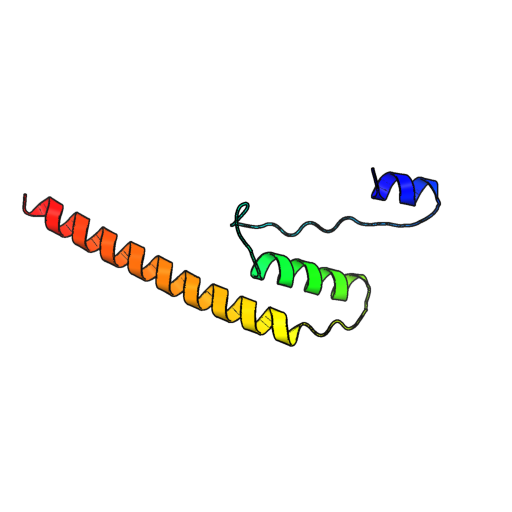O . LEU A 1 79 ? 18.687 11.333 -37.771 1.00 61.03 79 LEU A O 1
ATOM 629 N N . SER A 1 80 ? 17.402 11.912 -36.021 1.00 55.72 80 SER A N 1
ATOM 630 C CA . SER A 1 80 ? 16.567 12.873 -36.757 1.00 55.72 80 SER A CA 1
ATOM 631 C C . SER A 1 80 ? 17.329 14.145 -37.152 1.00 55.72 80 SER A C 1
ATOM 633 O O . SER A 1 80 ? 16.924 14.830 -38.084 1.00 55.72 80 SER A O 1
ATOM 635 N N . TYR A 1 81 ? 18.440 14.457 -36.476 1.00 51.47 81 TYR A N 1
ATOM 636 C CA . TYR A 1 81 ? 19.288 15.619 -36.770 1.00 51.47 81 TYR A CA 1
ATOM 637 C C . TYR A 1 81 ? 20.300 15.386 -37.909 1.00 51.47 81 TYR A C 1
ATOM 639 O O . TYR A 1 81 ? 20.946 16.334 -38.358 1.00 51.47 81 TYR A O 1
ATOM 647 N N . ILE A 1 82 ? 20.452 14.138 -38.370 1.00 55.25 82 ILE A N 1
ATOM 648 C CA . ILE A 1 82 ? 21.391 13.727 -39.434 1.00 55.25 82 ILE A CA 1
ATOM 649 C C . ILE A 1 82 ? 20.671 13.351 -40.747 1.00 55.25 82 ILE A C 1
ATOM 651 O O . ILE A 1 82 ? 21.329 12.897 -41.686 1.00 55.25 82 ILE A O 1
ATOM 655 N N . GLY A 1 83 ? 19.341 13.509 -40.801 1.00 45.19 83 GLY A N 1
ATOM 656 C CA . GLY A 1 83 ? 18.483 13.256 -41.968 1.00 45.19 83 GLY A CA 1
ATOM 657 C C . GLY A 1 83 ? 18.104 14.519 -42.727 1.00 45.19 83 GLY A C 1
ATOM 658 O O . GLY A 1 83 ? 17.816 15.540 -42.067 1.00 45.19 83 GLY A O 1
#

Solvent-accessible surface area (backbone atoms only — not comparable to full-atom values): 5037 Å² total; per-residue (Å²): 109,70,56,60,52,35,45,78,72,76,40,91,68,84,88,88,83,56,76,67,95,42,91,92,54,92,44,53,55,27,53,44,53,41,52,54,49,50,25,66,76,70,74,45,93,67,92,50,66,70,51,51,54,51,28,51,52,49,53,54,52,49,52,51,53,53,50,54,51,51,56,52,50,54,54,53,53,58,54,59,73,76,107

pLDDT: mean 89.16, std 11.22, range [45.19, 97.31]

Foldseek 3Di:
DVCVVCVVVVHHDDDDFFDDPCPPDDDLVSVLVRVVVVCVVVVHDDPCVVSVVVNVVVVVVVVVVVVVVVVVVVVVVVVVVVD